Protein AF-0000000080336508 (afdb_homodimer)

Solvent-accessible surface area (backbone atoms only — not comparable to full-atom value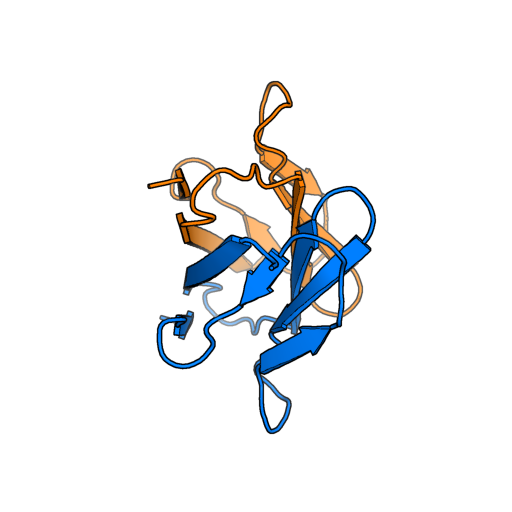s): 6714 Å² total; per-residue (Å²): 131,46,30,53,25,32,49,33,37,42,32,30,33,71,91,54,72,72,33,36,39,39,33,24,51,68,91,38,65,36,35,38,38,26,74,87,45,88,73,33,68,46,76,42,93,40,92,60,43,39,74,43,64,92,70,33,46,79,48,80,100,131,49,31,54,25,32,48,34,36,42,33,29,33,73,91,54,73,73,33,35,40,40,32,23,51,69,93,39,66,36,37,39,37,27,74,88,46,87,72,32,68,47,76,40,93,40,92,60,43,40,74,42,63,91,72,34,45,79,46,80,99

pLDDT: mean 93.61, std 6.15, range [58.0, 98.19]

Sequence (122 aa):
MGNAATLSCQFELEKASLYSVRWYFESEEFYRYVPKESPPARTFPVSGITVDVSKSSFSQHMGNAATLSCQFELEKASLYSVRWYFESEEFYRYVPKESPPARTFPVSGITVDVSKSSFSQH

Radius of gyration: 13.7 Å; Cα contacts (8 Å, |Δi|>4): 285; chains: 2; bounding box: 25×41×33 Å

Structure (mmCIF, N/CA/C/O backbone):
data_AF-0000000080336508-model_v1
#
loop_
_entity.id
_entity.type
_entity.pdbx_description
1 polymer 'Ig-like domain-containing protein'
#
loop_
_atom_site.group_PDB
_atom_site.id
_atom_site.type_symbol
_atom_site.label_atom_id
_atom_site.label_alt_id
_atom_site.label_comp_id
_atom_site.label_asym_id
_atom_site.label_entity_id
_atom_site.label_seq_id
_atom_site.pdbx_PDB_ins_code
_atom_site.Cartn_x
_a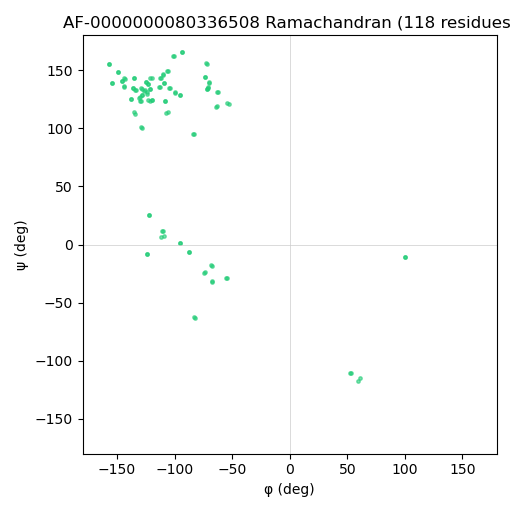tom_site.Cartn_y
_atom_site.Cartn_z
_atom_site.occupancy
_atom_site.B_iso_or_equiv
_atom_site.auth_seq_id
_atom_site.auth_comp_id
_atom_site.auth_asym_id
_atom_site.auth_atom_id
_atom_site.pdbx_PDB_model_num
ATOM 1 N N . MET A 1 1 ? 5.328 -20.984 -11.234 1 58 1 MET A N 1
ATOM 2 C CA . MET A 1 1 ? 4.027 -20.328 -11.281 1 58 1 MET A CA 1
ATOM 3 C C . MET A 1 1 ? 3.846 -19.406 -10.086 1 58 1 MET A C 1
ATOM 5 O O . MET A 1 1 ? 4.176 -19.766 -8.953 1 58 1 MET A O 1
ATOM 9 N N . GLY A 1 2 ? 3.887 -18.109 -10.242 1 74.56 2 GLY A N 1
ATOM 10 C CA . GLY A 1 2 ? 3.896 -17.219 -9.102 1 74.56 2 GLY A CA 1
ATOM 11 C C . GLY A 1 2 ? 2.551 -17.125 -8.406 1 74.56 2 GLY A C 1
ATOM 12 O O . GLY A 1 2 ? 1.553 -17.656 -8.898 1 74.56 2 GLY A O 1
ATOM 13 N N . ASN A 1 3 ? 2.455 -17 -7.145 1 88.75 3 ASN A N 1
ATOM 14 C CA . ASN A 1 3 ? 1.238 -16.75 -6.383 1 88.75 3 ASN A CA 1
ATOM 15 C C . ASN A 1 3 ? 0.507 -15.508 -6.891 1 88.75 3 ASN A C 1
ATOM 17 O O . ASN A 1 3 ? 1.102 -14.438 -7.008 1 88.75 3 ASN A O 1
ATOM 21 N N . ALA A 1 4 ? -0.71 -15.75 -7.27 1 91.44 4 ALA A N 1
ATOM 22 C CA . ALA A 1 4 ? -1.497 -14.602 -7.715 1 91.44 4 ALA A CA 1
ATOM 23 C C . ALA A 1 4 ? -1.861 -13.703 -6.539 1 91.44 4 ALA A C 1
ATOM 25 O O . ALA A 1 4 ? -2.305 -14.18 -5.492 1 91.44 4 ALA A O 1
ATOM 26 N N . ALA A 1 5 ? -1.696 -12.523 -6.754 1 95.56 5 ALA A N 1
ATOM 27 C CA . ALA A 1 5 ? -2.014 -11.555 -5.711 1 95.56 5 ALA A CA 1
ATOM 28 C C . ALA A 1 5 ? -3.088 -10.578 -6.184 1 95.56 5 ALA A C 1
ATOM 30 O O . ALA A 1 5 ? -3.09 -10.156 -7.344 1 95.56 5 ALA A O 1
ATOM 31 N N . THR A 1 6 ? -3.998 -10.164 -5.281 1 97.06 6 THR A N 1
ATOM 32 C CA . THR A 1 6 ? -4.938 -9.062 -5.453 1 97.06 6 THR A CA 1
ATOM 33 C C . THR A 1 6 ? -4.781 -8.039 -4.332 1 97.06 6 THR A C 1
ATOM 35 O O . THR A 1 6 ? -4.715 -8.406 -3.158 1 97.06 6 THR A O 1
ATOM 38 N N . LEU A 1 7 ? -4.656 -6.809 -4.762 1 97.19 7 LEU A N 1
ATOM 39 C CA . LEU A 1 7 ? -4.367 -5.727 -3.83 1 97.19 7 LEU A CA 1
ATOM 40 C C . LEU A 1 7 ? -5.457 -4.656 -3.887 1 97.19 7 LEU A C 1
ATOM 42 O O . LEU A 1 7 ? -5.758 -4.129 -4.957 1 97.19 7 LEU A O 1
ATOM 46 N N . SER A 1 8 ? -6.074 -4.352 -2.748 1 97.44 8 SER A N 1
ATOM 47 C CA . SER A 1 8 ? -7.074 -3.291 -2.695 1 97.44 8 SER A CA 1
ATOM 48 C C . SER A 1 8 ? -6.793 -2.32 -1.555 1 97.44 8 SER A C 1
ATOM 50 O O . SER A 1 8 ? -6.637 -2.734 -0.404 1 97.44 8 SER A O 1
ATOM 52 N N . CYS A 1 9 ? -6.742 -1.101 -1.957 1 97.31 9 CYS A N 1
ATOM 53 C CA . CYS A 1 9 ? -6.52 -0.088 -0.932 1 97.31 9 CYS A CA 1
ATOM 54 C C . CYS A 1 9 ? -7.457 1.098 -1.121 1 97.31 9 CYS A C 1
ATOM 56 O O . CYS A 1 9 ? -7.73 1.505 -2.252 1 97.31 9 CYS A O 1
ATOM 58 N N . GLN A 1 10 ? -7.902 1.632 0.019 1 96.56 10 GLN A N 1
ATOM 59 C CA . GLN A 1 10 ? -8.617 2.902 0.11 1 96.56 10 GLN A CA 1
ATOM 60 C C . GLN A 1 10 ? -7.93 3.848 1.09 1 96.56 10 GLN A C 1
ATOM 62 O O . GLN A 1 10 ? -7.457 3.422 2.146 1 96.56 10 GLN A O 1
ATOM 67 N N . PHE A 1 11 ? -7.914 5.137 0.632 1 96.62 11 PHE A N 1
ATOM 68 C CA . PHE A 1 11 ? -7.23 6.055 1.534 1 96.62 11 PHE A CA 1
ATOM 69 C C . PHE A 1 11 ? -7.836 7.449 1.451 1 96.62 11 PHE A C 1
ATOM 71 O O . PHE A 1 11 ? -8.43 7.812 0.435 1 96.62 11 PHE A O 1
ATOM 78 N N . GLU A 1 12 ? -7.777 8.094 2.574 1 95.81 12 GLU A N 1
ATOM 79 C CA . GLU A 1 12 ? -8.148 9.492 2.719 1 95.81 12 GLU A CA 1
ATOM 80 C C . GLU A 1 12 ? -6.969 10.328 3.207 1 95.81 12 GLU A C 1
ATOM 82 O O . GLU A 1 12 ? -6.328 9.984 4.203 1 95.81 12 GLU A O 1
ATOM 87 N N . LEU A 1 13 ? -6.609 11.383 2.467 1 93.62 13 LEU A N 1
ATOM 88 C CA . LEU A 1 13 ? -5.508 12.25 2.85 1 93.62 13 LEU A CA 1
ATOM 89 C C . LEU A 1 13 ? -5.98 13.695 3.002 1 93.62 13 LEU A C 1
ATOM 91 O O . LEU A 1 13 ? -5.188 14.625 2.873 1 93.62 13 LEU A O 1
ATOM 95 N N . GLU A 1 14 ? -7.234 13.789 3.285 1 89.69 14 GLU A N 1
ATOM 96 C CA . GLU A 1 14 ? -7.859 15.102 3.381 1 89.69 14 GLU A CA 1
ATOM 97 C C . GLU A 1 14 ? -7.59 15.938 2.133 1 89.69 14 GLU A C 1
ATOM 99 O O . GLU A 1 14 ? -8.039 15.586 1.039 1 89.69 14 GLU A O 1
ATOM 104 N N . LYS A 1 15 ? -6.758 17.031 2.238 1 85.31 15 LYS A N 1
ATOM 105 C CA . LYS A 1 15 ? -6.527 17.938 1.116 1 85.31 15 LYS A CA 1
ATOM 106 C C . LYS A 1 15 ? -5.266 17.547 0.348 1 85.31 15 LYS A C 1
ATOM 108 O O . LYS A 1 15 ? -4.949 18.156 -0.682 1 85.31 15 LYS A O 1
ATOM 113 N N . ALA A 1 16 ? -4.633 16.5 0.761 1 89.06 16 ALA A N 1
ATOM 114 C CA . ALA A 1 16 ? -3.371 16.125 0.129 1 89.06 16 ALA A CA 1
ATOM 115 C C . ALA A 1 16 ? -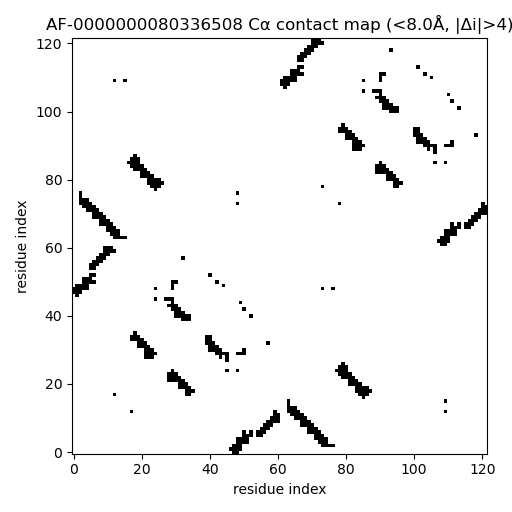3.57 14.977 -0.85 1 89.06 16 ALA A C 1
ATOM 117 O O . ALA A 1 16 ? -4.617 14.328 -0.847 1 89.06 16 ALA A O 1
ATOM 118 N N . SER A 1 17 ? -2.482 14.859 -1.757 1 91.06 17 SER A N 1
ATOM 119 C CA . SER A 1 17 ? -2.488 13.758 -2.719 1 91.06 17 SER A CA 1
ATOM 120 C C . SER A 1 17 ? -1.389 12.75 -2.41 1 91.06 17 SER A C 1
ATOM 122 O O . SER A 1 17 ? -0.28 13.125 -2.027 1 91.06 17 SER A O 1
ATOM 124 N N . LEU A 1 18 ? -1.757 11.555 -2.639 1 94 18 LEU A N 1
ATOM 125 C CA . LEU A 1 18 ? -0.779 10.484 -2.484 1 94 18 LEU A CA 1
ATOM 126 C C . LEU A 1 18 ? 0.275 10.547 -3.584 1 94 18 LEU A C 1
ATOM 128 O O . LEU A 1 18 ? -0.05 10.797 -4.746 1 94 18 LEU A O 1
ATOM 132 N N . TYR A 1 19 ? 1.464 10.312 -3.24 1 96.31 19 TYR A N 1
ATOM 133 C CA . TYR A 1 19 ? 2.492 10.125 -4.258 1 96.31 19 TYR A CA 1
ATOM 134 C C . TYR A 1 19 ? 2.486 8.703 -4.789 1 96.31 19 TYR A C 1
ATOM 136 O O . TYR A 1 19 ? 2.107 8.461 -5.938 1 96.31 19 TYR A O 1
ATOM 144 N N . SER A 1 20 ? 2.797 7.766 -3.76 1 97.31 20 SER A N 1
ATOM 145 C CA . SER A 1 20 ? 2.889 6.398 -4.262 1 97.31 20 SER A CA 1
ATOM 146 C C . SER A 1 20 ? 2.65 5.387 -3.146 1 97.31 20 SER A C 1
ATOM 148 O O . SER A 1 20 ? 2.805 5.703 -1.967 1 97.31 20 SER A O 1
ATOM 150 N N . VAL A 1 21 ? 2.242 4.273 -3.539 1 98 21 VAL A N 1
ATOM 151 C CA . VAL A 1 21 ? 2.234 3.072 -2.709 1 98 21 VAL A CA 1
ATOM 152 C C . VAL A 1 21 ? 3.064 1.978 -3.373 1 98 21 VAL A C 1
ATOM 154 O O . VAL A 1 21 ? 2.896 1.698 -4.562 1 98 21 VAL A O 1
ATOM 157 N N . ARG A 1 22 ? 3.951 1.314 -2.535 1 98.06 22 ARG A N 1
ATOM 158 C CA . ARG A 1 22 ? 4.828 0.281 -3.074 1 98.06 22 ARG A CA 1
ATOM 159 C C . ARG A 1 22 ? 4.723 -1.005 -2.262 1 98.06 22 ARG A C 1
ATOM 161 O O . ARG A 1 22 ? 4.789 -0.974 -1.03 1 98.06 22 ARG A O 1
ATOM 168 N N . TRP A 1 23 ? 4.504 -2.078 -2.98 1 98.12 23 TRP A N 1
ATOM 169 C CA . TRP A 1 23 ? 4.34 -3.389 -2.363 1 98.12 23 TRP A CA 1
ATOM 170 C C . TRP A 1 23 ? 5.539 -4.281 -2.656 1 98.12 23 TRP A C 1
ATOM 172 O O . TRP A 1 23 ? 6.02 -4.336 -3.791 1 98.12 23 TRP A O 1
ATOM 182 N N . TYR A 1 24 ? 5.926 -5.004 -1.578 1 97.62 24 TYR A N 1
ATOM 183 C CA . TYR A 1 24 ? 7.152 -5.785 -1.669 1 97.62 24 TYR A CA 1
ATOM 184 C C . TYR A 1 24 ? 6.902 -7.242 -1.303 1 97.62 24 TYR A C 1
ATOM 186 O O . TYR A 1 24 ? 6.148 -7.535 -0.373 1 97.62 24 TYR A O 1
ATOM 194 N N . PHE A 1 25 ? 7.363 -7.988 -2.045 1 95.56 25 PHE A N 1
ATOM 195 C CA . PHE A 1 25 ? 7.492 -9.414 -1.762 1 95.56 25 PHE A CA 1
ATOM 196 C C . PHE A 1 25 ? 8.945 -9.781 -1.5 1 95.56 25 PHE A C 1
ATOM 198 O O . PHE A 1 25 ? 9.805 -9.602 -2.367 1 95.56 25 PHE A O 1
ATOM 205 N N . GLU A 1 26 ? 9.055 -10.148 -0.202 1 88.81 26 GLU A N 1
ATOM 206 C CA . GLU A 1 26 ? 10.422 -10.297 0.295 1 88.81 26 GLU A CA 1
ATOM 207 C C . GLU A 1 26 ? 11.188 -8.984 0.19 1 88.81 26 GLU A C 1
ATOM 209 O O . GLU A 1 26 ? 10.797 -7.98 0.783 1 88.81 26 GLU A O 1
ATOM 214 N N . SER A 1 27 ? 12.203 -8.766 -0.557 1 91.75 27 SER A N 1
ATOM 215 C CA . SER A 1 27 ? 12.938 -7.504 -0.633 1 91.75 27 SER A CA 1
ATOM 216 C C . SER A 1 27 ? 12.742 -6.832 -1.987 1 91.75 27 SER A C 1
ATOM 218 O O . SER A 1 27 ? 13.336 -5.789 -2.258 1 91.75 27 SER A O 1
ATOM 220 N N . GLU A 1 28 ? 11.906 -7.414 -2.684 1 96 28 GLU A N 1
ATOM 221 C CA . GLU A 1 28 ? 11.734 -6.902 -4.039 1 96 28 GLU A CA 1
ATOM 222 C C . GLU A 1 28 ? 10.359 -6.262 -4.215 1 96 28 GLU A C 1
ATOM 224 O O . GLU A 1 28 ? 9.344 -6.848 -3.828 1 96 28 GLU A O 1
ATOM 229 N N . GLU A 1 29 ? 10.438 -5.094 -4.863 1 97.44 29 GLU A N 1
ATOM 230 C CA . GLU A 1 29 ? 9.172 -4.457 -5.195 1 97.44 29 GLU A CA 1
ATOM 231 C C . GLU A 1 29 ? 8.445 -5.203 -6.312 1 97.44 29 GLU A C 1
ATOM 233 O O . GLU A 1 29 ? 9.039 -5.492 -7.355 1 97.44 29 GLU A O 1
ATOM 238 N N . PHE A 1 30 ? 7.055 -5.457 -6.121 1 97.75 30 PHE A N 1
ATOM 239 C CA . PHE A 1 30 ? 6.352 -6.188 -7.168 1 97.75 30 PHE A CA 1
ATOM 240 C C . PHE A 1 30 ? 5.148 -5.398 -7.672 1 97.75 30 PHE A C 1
ATOM 242 O O . PHE A 1 30 ? 4.551 -5.75 -8.688 1 97.75 30 PHE A O 1
ATOM 249 N N . TYR A 1 31 ? 4.832 -4.309 -7.004 1 97.94 31 TYR A N 1
ATOM 250 C CA . TYR A 1 31 ? 3.721 -3.461 -7.418 1 97.94 31 TYR A CA 1
ATOM 251 C C . TYR A 1 31 ? 3.92 -2.027 -6.934 1 97.94 31 TYR A C 1
ATOM 253 O O . TYR A 1 31 ? 4.352 -1.802 -5.801 1 97.94 31 TYR A O 1
ATOM 261 N N . ARG A 1 32 ? 3.602 -1.068 -7.793 1 98.12 32 ARG A N 1
ATOM 262 C CA . ARG A 1 32 ? 3.678 0.35 -7.461 1 98.12 32 ARG A CA 1
ATOM 263 C C . ARG A 1 32 ? 2.463 1.104 -7.996 1 98.12 32 ARG A C 1
ATOM 265 O O . ARG A 1 32 ? 2.135 1.001 -9.18 1 98.12 32 ARG A O 1
ATOM 272 N N . TYR A 1 33 ? 1.832 1.742 -7.176 1 97.88 33 TYR A N 1
ATOM 273 C CA . TYR A 1 33 ? 0.729 2.617 -7.559 1 97.88 33 TYR A CA 1
ATOM 274 C C . TYR A 1 33 ? 1.12 4.082 -7.414 1 97.88 33 TYR A C 1
ATOM 276 O O . TYR A 1 33 ? 1.495 4.527 -6.328 1 97.88 33 TYR A O 1
ATOM 284 N N . VAL A 1 34 ? 0.999 4.824 -8.547 1 97.06 34 VAL A N 1
ATOM 285 C CA . VAL A 1 34 ? 1.259 6.262 -8.586 1 97.06 34 VAL A CA 1
ATOM 286 C C . VAL A 1 34 ? 0.079 6.984 -9.227 1 97.06 34 VAL A C 1
ATOM 288 O O . VAL A 1 34 ? 0.013 7.109 -10.453 1 97.06 34 VAL A O 1
ATOM 291 N N . PRO A 1 35 ? -0.777 7.559 -8.344 1 95.75 35 PRO A N 1
ATOM 292 C CA . PRO A 1 35 ? -2.051 8.078 -8.852 1 95.75 35 PRO A CA 1
ATOM 293 C C . PRO A 1 35 ? -1.873 9.07 -9.992 1 95.75 35 PRO A C 1
ATOM 295 O O . PRO A 1 35 ? -2.721 9.156 -10.883 1 95.75 35 PRO A O 1
ATOM 298 N N . LYS A 1 36 ? -0.797 9.766 -10.039 1 94.19 36 LYS A N 1
ATOM 299 C CA . LYS A 1 36 ? -0.649 10.852 -11.008 1 94.19 36 LYS A CA 1
ATOM 300 C C . LYS A 1 36 ? -0.097 10.336 -12.328 1 94.19 36 LYS A C 1
ATOM 302 O O . LYS A 1 36 ? -0.039 11.07 -13.32 1 94.19 36 LYS A O 1
ATOM 307 N N . GLU A 1 37 ? 0.265 9.109 -12.367 1 95.38 37 GLU A N 1
ATOM 308 C CA . GLU A 1 37 ? 0.797 8.523 -13.594 1 95.38 37 GLU A CA 1
ATOM 309 C C . GLU A 1 37 ? -0.305 7.848 -14.406 1 95.38 37 GLU A C 1
ATOM 311 O O . GLU A 1 37 ? -1.411 7.637 -13.906 1 95.38 37 GLU A O 1
ATOM 316 N N . SER A 1 38 ? 0.077 7.547 -15.711 1 95.31 38 SER A N 1
ATOM 317 C CA . SER A 1 38 ? -0.814 6.828 -16.625 1 95.31 38 SER A CA 1
ATOM 318 C C . SER A 1 38 ? -0.067 5.738 -17.375 1 95.31 38 SER A C 1
ATOM 320 O O . SER A 1 38 ? 0.855 6.031 -18.141 1 95.31 38 SER A O 1
ATOM 322 N N . PRO A 1 39 ? -0.345 4.484 -17.172 1 94.75 39 PRO A N 1
ATOM 323 C CA . PRO A 1 39 ? -1.318 4.031 -16.172 1 94.75 39 PRO A CA 1
ATOM 324 C C . PRO A 1 39 ? -0.822 4.203 -14.734 1 94.75 39 PRO A C 1
ATOM 326 O O . PRO A 1 39 ? 0.388 4.242 -14.5 1 94.75 39 PRO A O 1
ATOM 329 N N . PRO A 1 40 ? -1.725 4.312 -13.742 1 96 40 PRO A N 1
ATOM 330 C CA . PRO A 1 40 ? -1.298 4.578 -12.367 1 96 40 PRO A CA 1
ATOM 331 C C . PRO A 1 40 ? -0.663 3.359 -11.703 1 96 40 PRO A C 1
ATOM 333 O O . PRO A 1 40 ? 0.058 3.498 -10.711 1 96 40 PRO A O 1
ATOM 336 N N . ALA A 1 41 ? -0.994 2.127 -12.18 1 95.75 41 ALA A N 1
ATOM 337 C CA . ALA A 1 41 ? -0.472 0.902 -11.578 1 95.75 41 ALA A CA 1
ATOM 338 C C . ALA A 1 41 ? 0.624 0.289 -12.445 1 95.75 41 ALA A C 1
ATOM 340 O O . ALA A 1 41 ? 0.479 0.197 -13.664 1 95.75 41 ALA A O 1
ATOM 341 N N . ARG A 1 42 ? 1.762 -0.123 -11.773 1 96.12 42 ARG A N 1
ATOM 342 C CA . ARG A 1 42 ? 2.84 -0.857 -12.43 1 96.12 42 ARG A CA 1
ATOM 343 C C . ARG A 1 42 ? 3.193 -2.121 -11.648 1 96.12 42 ARG A C 1
ATOM 345 O O . ARG A 1 42 ? 3.238 -2.105 -10.422 1 96.12 42 ARG A O 1
ATOM 352 N N . THR A 1 43 ? 3.311 -3.207 -12.391 1 96.94 43 THR A N 1
ATOM 353 C CA . THR A 1 43 ? 3.793 -4.449 -11.797 1 96.94 43 THR A CA 1
ATOM 354 C C . THR A 1 43 ? 5.227 -4.734 -12.227 1 96.94 43 THR A C 1
ATOM 356 O O . THR A 1 43 ? 5.637 -4.348 -13.328 1 96.94 43 THR A O 1
ATOM 359 N N . PHE A 1 44 ? 6.016 -5.375 -11.406 1 96.69 44 PHE A N 1
ATOM 360 C CA . PHE A 1 44 ? 7.398 -5.758 -11.672 1 96.69 44 PHE A CA 1
ATOM 361 C C . PHE A 1 44 ? 7.582 -7.262 -11.523 1 96.69 44 PHE A C 1
ATOM 363 O O . PHE A 1 44 ? 6.984 -7.883 -10.633 1 96.69 44 PHE A O 1
ATOM 370 N N . PRO A 1 45 ? 8.297 -7.75 -12.406 1 93 45 PRO A N 1
ATOM 371 C CA . PRO A 1 45 ? 8.516 -9.195 -12.305 1 93 45 PRO A CA 1
ATOM 372 C C . PRO A 1 45 ? 9.266 -9.586 -11.031 1 93 45 PRO A C 1
ATOM 374 O O . PRO A 1 45 ? 10.375 -9.102 -10.789 1 93 45 PRO A O 1
ATOM 377 N N . VAL A 1 46 ? 8.75 -10.328 -10.203 1 93.94 46 VAL A N 1
ATOM 378 C CA . VAL A 1 46 ? 9.344 -10.906 -9 1 93.94 46 VAL A CA 1
ATOM 379 C C . VAL A 1 46 ? 8.977 -12.391 -8.906 1 93.94 46 VAL A C 1
ATOM 381 O O . VAL A 1 46 ? 7.82 -12.766 -9.102 1 93.94 46 VAL A O 1
ATOM 384 N N . SER A 1 47 ? 9.969 -13.133 -8.633 1 91.44 47 SER A N 1
ATOM 385 C CA . SER A 1 47 ? 9.711 -14.57 -8.539 1 91.44 47 SER A CA 1
ATOM 386 C C . SER A 1 47 ? 8.742 -14.883 -7.402 1 91.44 47 SER A C 1
ATOM 388 O O . SER A 1 47 ? 8.883 -14.352 -6.297 1 91.44 47 SER A O 1
ATOM 390 N N . GLY A 1 48 ? 7.711 -15.703 -7.754 1 92.31 48 GLY A N 1
ATOM 391 C CA . GLY A 1 48 ? 6.855 -16.234 -6.707 1 92.31 48 GLY A CA 1
ATOM 392 C C . GLY A 1 48 ? 5.543 -15.492 -6.566 1 92.31 48 GLY A C 1
ATOM 393 O O . GLY A 1 48 ? 4.637 -15.945 -5.867 1 92.31 48 GLY A O 1
ATOM 394 N N . ILE A 1 49 ? 5.469 -14.375 -7.234 1 94.5 49 ILE A N 1
ATOM 395 C CA . ILE A 1 49 ? 4.23 -13.625 -7.039 1 94.5 49 ILE A CA 1
ATOM 396 C C . ILE A 1 49 ? 3.854 -12.906 -8.336 1 94.5 49 ILE A C 1
ATOM 398 O O . ILE A 1 49 ? 4.727 -12.445 -9.07 1 94.5 49 ILE A O 1
ATOM 402 N N . THR A 1 50 ? 2.621 -12.867 -8.656 1 93.88 50 THR A N 1
ATOM 403 C CA . THR A 1 50 ? 2.057 -12.141 -9.781 1 93.88 50 THR A CA 1
ATOM 404 C C . THR A 1 50 ? 0.78 -11.414 -9.375 1 93.88 50 THR A C 1
ATOM 406 O O . THR A 1 50 ? -0.082 -11.984 -8.711 1 93.88 50 THR A O 1
ATOM 409 N N . VAL A 1 51 ? 0.691 -10.172 -9.805 1 95.31 51 VAL A N 1
ATOM 410 C CA . VAL A 1 51 ? -0.467 -9.383 -9.391 1 95.31 51 VAL A CA 1
ATOM 411 C C . VAL A 1 51 ? -1.544 -9.453 -10.477 1 95.31 51 VAL A C 1
ATOM 413 O O . VAL A 1 51 ? -1.257 -9.258 -11.656 1 95.31 51 VAL A O 1
ATOM 416 N N . ASP A 1 52 ? -2.715 -9.781 -10.109 1 94.69 52 ASP A N 1
ATOM 417 C CA . ASP A 1 52 ? -3.879 -9.609 -10.969 1 94.69 52 ASP A CA 1
ATOM 418 C C . ASP A 1 52 ? -4.422 -8.188 -10.891 1 94.69 52 ASP A C 1
ATOM 420 O O . ASP A 1 52 ? -5.27 -7.887 -10.055 1 94.69 52 ASP A O 1
ATOM 424 N N . VAL A 1 53 ? -4.031 -7.371 -11.773 1 93.38 53 VAL A N 1
ATOM 425 C CA . VAL A 1 53 ? -4.324 -5.941 -11.75 1 93.38 53 VAL A CA 1
ATOM 426 C C . VAL A 1 53 ? -5.82 -5.719 -11.961 1 93.38 53 VAL A C 1
ATOM 428 O O . VAL A 1 53 ? -6.398 -4.781 -11.406 1 93.38 53 VAL A O 1
ATOM 431 N N . SER A 1 54 ? -6.434 -6.605 -12.742 1 93.25 54 SER A N 1
ATOM 432 C CA . SER A 1 54 ? -7.844 -6.438 -13.062 1 93.25 54 SER A CA 1
ATOM 433 C C . SER A 1 54 ? -8.719 -6.621 -11.828 1 93.25 54 SER A C 1
ATOM 435 O O . SER A 1 54 ? -9.875 -6.191 -11.812 1 93.25 54 SER A O 1
ATOM 437 N N . LYS A 1 55 ? -8.141 -7.25 -10.805 1 94.75 55 LYS A N 1
ATOM 438 C CA . LYS A 1 55 ? -8.883 -7.488 -9.57 1 94.75 55 LYS A CA 1
ATOM 439 C C . LYS A 1 55 ? -8.344 -6.633 -8.43 1 94.75 55 LYS A C 1
ATOM 441 O O . LYS A 1 55 ? -8.672 -6.863 -7.266 1 94.75 55 LYS A O 1
ATOM 446 N N . SER A 1 56 ? -7.535 -5.719 -8.766 1 95 56 SER A N 1
ATOM 447 C CA . SER A 1 56 ? -6.941 -4.828 -7.777 1 95 56 SER A CA 1
ATOM 448 C C . SER A 1 56 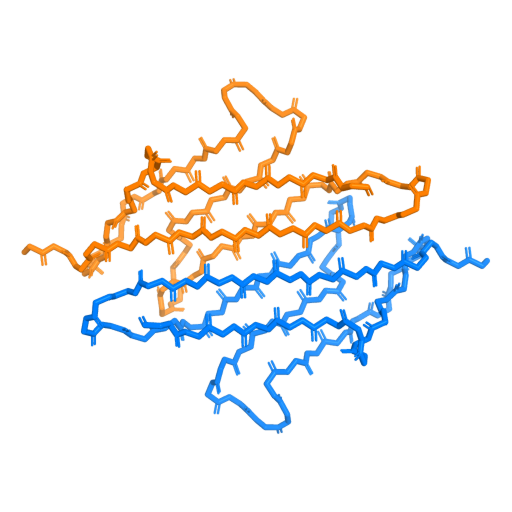? -7.484 -3.408 -7.91 1 95 56 SER A C 1
ATOM 450 O O . SER A 1 56 ? -7.879 -2.99 -9 1 95 56 SER A O 1
ATOM 452 N N . SER A 1 57 ? -7.602 -2.732 -6.742 1 94.94 57 SER A N 1
ATOM 453 C CA . SER A 1 57 ? -8.203 -1.404 -6.773 1 94.94 57 SER A CA 1
ATOM 454 C C . SER A 1 57 ? -7.539 -0.469 -5.77 1 94.94 57 SER A C 1
ATOM 456 O O . SER A 1 57 ? -7.184 -0.887 -4.664 1 94.94 57 SER A O 1
ATOM 458 N N . PHE A 1 58 ? -7.281 0.736 -6.238 1 94.31 58 PHE A N 1
ATOM 459 C CA . PHE A 1 58 ? -6.758 1.811 -5.402 1 94.31 58 PHE A CA 1
ATOM 460 C C . PHE A 1 58 ? -7.59 3.076 -5.566 1 94.31 58 PHE A C 1
ATOM 462 O O . PHE A 1 58 ? -7.797 3.551 -6.684 1 94.31 58 PHE A O 1
ATOM 469 N N . SER A 1 59 ? -8.109 3.557 -4.434 1 92.94 59 SER A N 1
ATOM 470 C CA . SER A 1 59 ? -8.969 4.727 -4.566 1 92.94 59 SER A CA 1
ATOM 471 C C . SER A 1 59 ? -8.781 5.684 -3.396 1 92.94 59 SER A C 1
ATOM 473 O O . SER A 1 59 ? -8.594 5.254 -2.258 1 92.94 59 SER A O 1
ATOM 475 N N . GLN A 1 60 ? -8.844 6.992 -3.801 1 90.94 60 GLN A N 1
ATOM 476 C CA . GLN A 1 60 ? -8.844 8.047 -2.795 1 90.94 60 GLN A CA 1
ATOM 477 C C . GLN A 1 60 ? -10.258 8.555 -2.527 1 90.94 60 GLN A C 1
ATOM 479 O O . GLN A 1 60 ? -11.031 8.758 -3.461 1 90.94 60 GLN A O 1
ATOM 484 N N . HIS A 1 61 ? -10.625 8.648 -1.194 1 80.75 61 HIS A N 1
ATOM 485 C CA . HIS A 1 61 ? -11.93 9.195 -0.855 1 80.75 61 HIS A CA 1
ATOM 486 C C . HIS A 1 61 ? -11.797 10.555 -0.169 1 80.75 61 HIS A C 1
ATOM 488 O O . HIS A 1 61 ? -10.797 10.82 0.501 1 80.75 61 HIS A O 1
ATOM 494 N N . MET B 1 1 ? 0.256 21.969 10.547 1 58.5 1 MET B N 1
ATOM 495 C CA . MET B 1 1 ? -0.66 20.875 10.875 1 58.5 1 MET B CA 1
ATOM 496 C C . MET B 1 1 ? -0.775 19.891 9.711 1 58.5 1 MET B C 1
ATOM 498 O O . MET B 1 1 ? -0.854 20.297 8.555 1 58.5 1 MET B O 1
ATOM 502 N N . GLY B 1 2 ? -0.253 18.688 9.828 1 74.75 2 GLY B N 1
ATOM 503 C CA . GLY B 1 2 ? -0.192 17.812 8.672 1 74.75 2 GLY B CA 1
ATOM 504 C C . GLY B 1 2 ? -1.542 17.234 8.297 1 74.75 2 GLY B C 1
ATOM 505 O O . GLY B 1 2 ? -2.521 17.391 9.023 1 74.75 2 GLY B O 1
ATOM 506 N N . ASN B 1 3 ? -1.882 17.031 7.09 1 88.81 3 ASN B N 1
ATOM 507 C CA . ASN B 1 3 ? -3.074 16.328 6.613 1 88.81 3 ASN B CA 1
ATOM 508 C C . ASN B 1 3 ? -3.209 14.953 7.238 1 88.81 3 ASN B C 1
ATOM 510 O O . ASN B 1 3 ? -2.277 14.148 7.184 1 88.81 3 ASN B O 1
ATOM 514 N N . ALA B 1 4 ? -4.312 14.789 7.895 1 91.5 4 ALA B N 1
ATOM 515 C CA . ALA B 1 4 ? -4.547 13.469 8.469 1 91.5 4 ALA B CA 1
ATOM 516 C C . ALA B 1 4 ? -4.84 12.438 7.375 1 91.5 4 ALA B C 1
ATOM 518 O O . ALA B 1 4 ? -5.633 12.703 6.469 1 91.5 4 ALA B O 1
ATOM 519 N N . ALA B 1 5 ? -4.254 11.391 7.512 1 95.69 5 ALA B N 1
ATOM 520 C CA . ALA B 1 5 ? -4.449 10.328 6.531 1 95.69 5 ALA B CA 1
ATOM 521 C C . ALA B 1 5 ? -4.988 9.062 7.191 1 95.69 5 ALA B C 1
ATOM 523 O O . ALA B 1 5 ? -4.582 8.719 8.305 1 95.69 5 ALA B O 1
ATOM 524 N N . THR B 1 6 ? -5.875 8.336 6.504 1 97.06 6 THR B N 1
ATOM 525 C CA . THR B 1 6 ? -6.312 6.988 6.844 1 97.06 6 THR B CA 1
ATOM 526 C C . THR B 1 6 ? -6.078 6.035 5.672 1 97.06 6 THR B C 1
ATOM 528 O O . THR B 1 6 ? -6.402 6.355 4.527 1 97.06 6 THR B O 1
ATOM 531 N N . LEU B 1 7 ? -5.473 4.93 6.012 1 97.19 7 LEU B N 1
ATOM 532 C CA . LEU B 1 7 ? -5.051 3.973 4.996 1 97.19 7 LEU B CA 1
ATOM 533 C C . LEU B 1 7 ? -5.672 2.604 5.254 1 97.19 7 LEU B C 1
ATOM 535 O O . LEU B 1 7 ? -5.535 2.049 6.344 1 97.19 7 LEU B O 1
ATOM 539 N N . SER B 1 8 ? -6.383 2.059 4.27 1 97.44 8 SER B N 1
ATOM 540 C CA . SER B 1 8 ? -6.953 0.721 4.402 1 97.44 8 SER B CA 1
ATOM 541 C C . SER B 1 8 ? -6.629 -0.142 3.188 1 97.44 8 SER B C 1
ATOM 543 O O . SER B 1 8 ? -6.898 0.252 2.051 1 97.44 8 SER B O 1
ATOM 545 N N . CYS B 1 9 ? -6.078 -1.256 3.52 1 97.38 9 CYS B N 1
ATOM 546 C CA . CYS B 1 9 ? -5.766 -2.172 2.43 1 97.38 9 CYS B CA 1
ATOM 547 C C . CYS B 1 9 ? -6.172 -3.598 2.781 1 97.38 9 CYS B C 1
ATOM 549 O O . CYS B 1 9 ? -6.027 -4.027 3.928 1 97.38 9 CYS B O 1
ATOM 551 N N . GLN B 1 10 ? -6.652 -4.297 1.753 1 96.56 10 GLN B N 1
ATOM 552 C CA . GLN B 1 10 ? -6.883 -5.738 1.775 1 96.56 10 GLN B CA 1
ATOM 553 C C . GLN B 1 10 ? -6.152 -6.434 0.63 1 96.56 10 GLN B C 1
ATOM 555 O O . GLN B 1 10 ? -6.105 -5.914 -0.487 1 96.56 10 GLN B O 1
ATOM 560 N N . PHE B 1 11 ? -5.602 -7.621 1.021 1 96.62 11 PHE B N 1
ATOM 561 C CA . PHE B 1 11 ? -4.867 -8.289 -0.046 1 96.62 11 PHE B CA 1
ATOM 562 C C . PHE B 1 11 ? -4.938 -9.805 0.117 1 96.62 11 PHE B C 1
ATOM 564 O O . PHE B 1 11 ? -5.137 -10.305 1.226 1 96.62 11 PHE B O 1
ATOM 571 N N . GLU B 1 12 ? -4.922 -10.438 -1.017 1 95.75 12 GLU B N 1
ATOM 572 C CA . GLU B 1 12 ? -4.824 -11.891 -1.13 1 95.75 12 GLU B CA 1
ATOM 573 C C . GLU B 1 12 ? -3.578 -12.297 -1.909 1 95.75 12 GLU B C 1
ATOM 575 O O . GLU B 1 12 ? -3.344 -11.812 -3.016 1 95.75 12 GLU B O 1
ATOM 580 N N . LEU B 1 13 ? -2.734 -13.141 -1.303 1 93.62 13 LEU B N 1
ATOM 581 C CA . LEU B 1 13 ? -1.517 -13.609 -1.962 1 93.62 13 LEU B CA 1
ATOM 582 C C . LEU B 1 13 ? -1.495 -15.125 -2.059 1 93.62 13 LEU B C 1
ATOM 584 O O . LEU B 1 13 ? -0.425 -15.734 -2.16 1 93.62 13 LEU B O 1
ATOM 588 N N . GLU B 1 14 ? -2.676 -15.641 -2.041 1 89.38 14 GLU B N 1
ATOM 589 C CA . GLU B 1 14 ? -2.822 -17.094 -2.045 1 89.38 14 GLU B CA 1
ATOM 590 C C . GLU B 1 14 ? -2.006 -17.734 -0.925 1 89.38 14 GLU B C 1
ATOM 592 O O . GLU B 1 14 ? -2.285 -17.516 0.256 1 89.38 14 GLU B O 1
ATOM 597 N N . LYS B 1 15 ? -0.883 -18.484 -1.262 1 85.06 15 LYS B N 1
ATOM 598 C CA . LYS B 1 15 ? -0.105 -19.203 -0.26 1 85.06 15 LYS B CA 1
ATOM 599 C C . LYS B 1 15 ? 1.087 -18.375 0.212 1 85.06 15 LYS B C 1
ATOM 601 O O . LYS B 1 15 ? 1.813 -18.781 1.119 1 85.06 15 LYS B O 1
ATOM 606 N N . ALA B 1 16 ? 1.216 -17.203 -0.305 1 88.69 16 ALA B N 1
ATOM 607 C CA . ALA B 1 16 ? 2.383 -16.391 0.031 1 88.69 16 ALA B CA 1
ATOM 608 C C . ALA B 1 16 ? 2.035 -15.344 1.078 1 88.69 16 ALA B C 1
ATOM 610 O O . ALA B 1 16 ? 0.859 -15.094 1.355 1 88.69 16 ALA B O 1
ATOM 611 N N . SER B 1 17 ? 3.195 -14.82 1.705 1 90.94 17 SER B N 1
ATOM 612 C CA . SER B 1 17 ? 3.039 -13.75 2.689 1 90.94 17 SER B CA 1
ATOM 613 C C . SER B 1 17 ? 3.627 -12.438 2.182 1 90.94 17 SER B C 1
ATOM 615 O O . SER B 1 17 ? 4.68 -12.43 1.54 1 90.94 17 SER B O 1
ATOM 617 N N . LEU B 1 18 ? 2.941 -11.438 2.541 1 93.88 18 LEU B N 1
ATOM 618 C CA . LEU B 1 18 ? 3.428 -10.102 2.217 1 93.88 18 LEU B CA 1
ATOM 619 C C . LEU B 1 18 ? 4.66 -9.758 3.045 1 93.88 18 LEU B C 1
ATOM 621 O O . LEU B 1 18 ? 4.711 -10.055 4.242 1 93.88 18 LEU B O 1
ATOM 625 N N . TYR B 1 19 ? 5.59 -9.148 2.447 1 96.25 19 TYR B N 1
ATOM 626 C CA . TYR B 1 19 ? 6.703 -8.594 3.209 1 96.25 19 TYR B CA 1
ATOM 627 C C . TYR B 1 19 ? 6.336 -7.227 3.785 1 96.25 19 TYR B C 1
ATOM 629 O O . TYR B 1 19 ? 6.199 -7.074 5 1 96.25 19 TYR B O 1
ATOM 637 N N . SER B 1 20 ? 6.062 -6.273 2.76 1 97.31 20 SER B N 1
ATOM 638 C CA . SER B 1 20 ? 5.797 -4.938 3.283 1 97.31 20 SER B CA 1
ATOM 639 C C . SER B 1 20 ? 4.984 -4.109 2.293 1 97.31 20 SER B C 1
ATOM 641 O O . SER B 1 20 ? 4.973 -4.395 1.095 1 97.31 20 SER B O 1
ATOM 643 N N . VAL B 1 21 ? 4.32 -3.182 2.809 1 98 21 VAL B N 1
ATOM 644 C CA . VAL B 1 21 ? 3.721 -2.09 2.049 1 98 21 VAL B CA 1
ATOM 645 C C . VAL B 1 21 ? 4.254 -0.752 2.557 1 98 21 VAL B C 1
ATOM 647 O O . VAL B 1 21 ? 4.273 -0.501 3.764 1 98 21 VAL B O 1
ATOM 650 N N . ARG B 1 22 ? 4.648 0.144 1.569 1 98.06 22 ARG B N 1
ATOM 651 C CA . ARG B 1 22 ? 5.215 1.436 1.941 1 98.06 22 ARG B CA 1
ATOM 652 C C . ARG B 1 22 ? 4.504 2.576 1.223 1 98.06 22 ARG B C 1
ATOM 654 O O . ARG B 1 22 ? 4.305 2.523 0.006 1 98.06 22 ARG B O 1
ATOM 661 N N . TRP B 1 23 ? 4.102 3.527 2.018 1 98.19 23 TRP B N 1
ATOM 662 C CA . TRP B 1 23 ? 3.369 4.68 1.503 1 98.19 23 TRP B CA 1
ATOM 663 C C . TRP B 1 23 ? 4.23 5.938 1.549 1 98.19 23 TRP B C 1
ATOM 665 O O . TRP B 1 23 ? 4.91 6.195 2.545 1 98.19 23 TRP B O 1
ATOM 675 N N . TYR B 1 24 ? 4.094 6.703 0.452 1 97.69 24 TYR B N 1
ATOM 676 C CA . TYR B 1 24 ? 4.973 7.855 0.292 1 97.69 24 TYR B CA 1
ATOM 677 C C . TYR B 1 24 ? 4.168 9.125 0.049 1 97.69 24 TYR B C 1
ATOM 679 O O . TYR B 1 24 ? 3.172 9.109 -0.676 1 97.69 24 TYR B O 1
ATOM 687 N N . PHE B 1 25 ? 4.496 10 0.713 1 95.56 25 PHE B N 1
ATOM 688 C CA . PHE B 1 25 ? 4.074 11.375 0.457 1 95.56 25 PHE B CA 1
ATOM 689 C C . PHE B 1 25 ? 5.219 12.195 -0.12 1 95.56 25 PHE B C 1
ATOM 691 O O . PHE B 1 25 ? 6.262 12.344 0.516 1 95.56 25 PHE B O 1
ATOM 698 N N . GLU B 1 26 ? 4.898 12.555 -1.398 1 89.44 26 GLU B N 1
ATOM 699 C CA . GLU B 1 26 ? 5.996 13.125 -2.18 1 89.44 26 GLU B CA 1
ATOM 700 C C . GLU B 1 26 ? 7.16 12.141 -2.291 1 89.44 26 GLU B C 1
ATOM 702 O O . GLU B 1 26 ? 7 11.039 -2.818 1 89.44 26 GLU B O 1
ATOM 707 N N . SER B 1 27 ? 8.336 12.352 -1.828 1 91.81 27 SER B N 1
ATOM 708 C CA . SER B 1 27 ? 9.453 11.422 -1.977 1 91.81 27 SER B CA 1
ATOM 709 C C . SER B 1 27 ? 9.805 10.766 -0.645 1 91.81 27 SER B C 1
ATOM 711 O O . SER B 1 27 ? 10.773 10.008 -0.557 1 91.81 27 SER B O 1
ATOM 713 N N . GLU B 1 28 ? 9.008 11.031 0.259 1 96.12 28 GLU B N 1
ATOM 714 C CA . GLU B 1 28 ? 9.328 10.539 1.596 1 96.12 28 GLU B CA 1
ATOM 715 C C . GLU B 1 28 ? 8.32 9.484 2.049 1 96.12 28 GLU B C 1
ATOM 717 O O . GLU B 1 28 ? 7.109 9.672 1.92 1 96.12 28 GLU B O 1
ATOM 722 N N . GLU B 1 29 ? 8.93 8.43 2.625 1 97.5 29 GLU B N 1
ATOM 723 C CA . GLU B 1 29 ? 8.055 7.41 3.207 1 97.5 29 GLU B CA 1
ATOM 724 C C . GLU B 1 29 ? 7.398 7.918 4.488 1 97.5 29 GLU B C 1
ATOM 726 O O . GLU B 1 29 ? 8.078 8.438 5.379 1 97.5 29 GLU B O 1
ATOM 731 N N . PHE B 1 30 ? 5.992 7.691 4.629 1 97.81 30 PHE B N 1
ATOM 732 C CA . PHE B 1 30 ? 5.34 8.188 5.836 1 97.81 30 PHE B CA 1
ATOM 733 C C . PHE B 1 30 ? 4.621 7.055 6.566 1 97.81 30 PHE B C 1
ATOM 735 O O . PHE B 1 30 ? 4.18 7.227 7.703 1 97.81 30 PHE B O 1
ATOM 742 N N . TYR B 1 31 ? 4.547 5.898 5.945 1 98 31 TYR B N 1
ATOM 743 C CA . TYR B 1 31 ? 3.912 4.738 6.562 1 98 31 TYR B CA 1
ATOM 744 C C . TYR B 1 31 ? 4.473 3.443 5.992 1 98 31 TYR B C 1
ATOM 746 O O . TYR B 1 31 ? 4.691 3.332 4.785 1 98 31 TYR B O 1
ATOM 754 N N . ARG B 1 32 ? 4.695 2.471 6.875 1 98.19 32 ARG B N 1
ATOM 755 C CA . ARG B 1 32 ? 5.176 1.151 6.48 1 98.19 32 ARG B CA 1
ATOM 756 C C . ARG B 1 32 ? 4.441 0.052 7.242 1 98.19 32 ARG B C 1
ATOM 758 O O . ARG B 1 32 ? 4.379 0.079 8.477 1 98.19 32 ARG B O 1
ATOM 765 N N . TYR B 1 33 ? 3.896 -0.809 6.551 1 97.88 33 TYR B N 1
ATOM 766 C CA . TYR B 1 33 ? 3.271 -1.988 7.137 1 97.88 33 TYR B CA 1
ATOM 767 C C . TYR B 1 33 ? 4.094 -3.24 6.852 1 97.88 33 TYR B C 1
ATOM 769 O O . TYR B 1 33 ? 4.348 -3.574 5.691 1 97.88 33 TYR B O 1
ATOM 777 N N . VAL B 1 34 ? 4.48 -3.934 7.961 1 97.06 34 VAL B N 1
ATOM 778 C CA . VAL B 1 34 ? 5.211 -5.195 7.879 1 97.06 34 VAL B CA 1
ATOM 779 C C . VAL B 1 34 ? 4.52 -6.246 8.742 1 97.06 34 VAL B C 1
ATOM 781 O O . VAL B 1 34 ? 4.77 -6.332 9.945 1 97.06 34 VAL B O 1
ATOM 784 N N . PRO B 1 3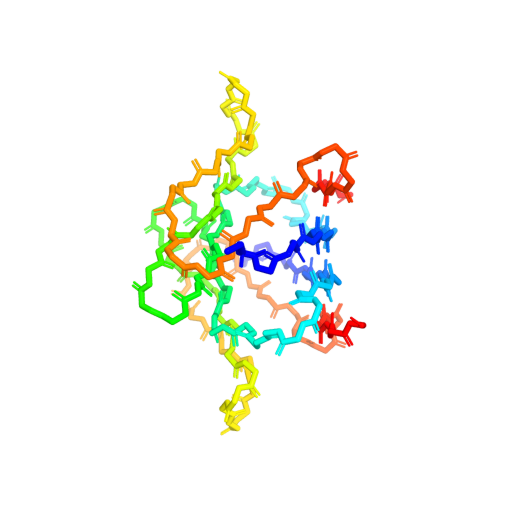5 ? 3.752 -7.117 8.039 1 95.69 35 PRO B N 1
ATOM 785 C CA . PRO B 1 35 ? 2.877 -8.016 8.797 1 95.69 35 PRO B CA 1
ATOM 786 C C . PRO B 1 35 ? 3.633 -8.844 9.836 1 95.69 35 PRO B C 1
ATOM 788 O O . PRO B 1 35 ? 3.084 -9.164 10.891 1 95.69 35 PRO B O 1
ATOM 791 N N . LYS B 1 36 ? 4.855 -9.133 9.609 1 94.06 36 LYS B N 1
ATOM 792 C CA . LYS B 1 36 ? 5.57 -10.062 10.484 1 94.06 36 LYS B CA 1
ATOM 793 C C . LYS B 1 36 ? 6.199 -9.328 11.664 1 94.06 36 LYS B C 1
ATOM 795 O O . LYS B 1 36 ? 6.719 -9.961 12.586 1 94.06 36 LYS B O 1
ATOM 800 N N . GLU B 1 37 ? 6.141 -8.047 11.68 1 95.38 37 GLU B N 1
ATOM 801 C CA . GLU B 1 37 ? 6.707 -7.27 12.773 1 95.38 37 GLU B CA 1
ATOM 802 C C . GLU B 1 37 ? 5.66 -6.969 13.844 1 95.38 37 GLU B C 1
ATOM 804 O O . GLU B 1 37 ? 4.461 -7.152 13.609 1 95.38 37 GLU B O 1
ATOM 809 N N . SER B 1 38 ? 6.191 -6.523 15.039 1 95.38 38 SER B N 1
ATOM 810 C CA . SER B 1 38 ? 5.344 -6.109 16.156 1 95.38 38 SER B CA 1
ATOM 811 C C . SER B 1 38 ? 5.84 -4.801 16.766 1 95.38 38 SER B C 1
ATOM 813 O O . SER B 1 38 ? 6.957 -4.734 17.281 1 95.38 38 SER B O 1
ATOM 815 N N . PRO B 1 39 ? 5.102 -3.725 16.641 1 94.88 39 PRO B N 1
ATOM 816 C CA . PRO B 1 39 ? 3.832 -3.662 15.922 1 94.88 39 PRO B CA 1
ATOM 817 C C . PRO B 1 39 ? 4.016 -3.715 14.406 1 94.88 39 PRO B C 1
ATOM 819 O O . PRO B 1 39 ? 5.082 -3.354 13.898 1 94.88 39 PRO B O 1
ATOM 822 N N . PRO B 1 40 ? 3.002 -4.148 13.641 1 96.06 40 PRO B N 1
ATOM 823 C CA . PRO B 1 40 ? 3.168 -4.309 12.195 1 96.06 40 PRO B CA 1
ATOM 824 C C . PRO B 1 40 ? 3.18 -2.975 11.453 1 96.06 40 PRO B C 1
ATOM 826 O O . PRO B 1 40 ? 3.662 -2.9 10.32 1 96.06 40 PRO B O 1
ATOM 829 N N . ALA B 1 41 ? 2.553 -1.919 12.039 1 95.88 41 ALA B N 1
ATOM 830 C CA . ALA B 1 41 ? 2.477 -0.615 11.383 1 95.88 41 ALA B CA 1
ATOM 831 C C . ALA B 1 41 ? 3.465 0.368 12.008 1 95.88 41 ALA B C 1
ATOM 833 O O . ALA B 1 41 ? 3.572 0.456 13.234 1 95.88 41 ALA B O 1
ATOM 834 N N . ARG B 1 42 ? 4.211 1.116 11.125 1 96.19 42 ARG B N 1
ATOM 835 C CA . ARG B 1 42 ? 5.094 2.197 11.555 1 96.19 42 ARG B CA 1
ATOM 836 C C . ARG B 1 42 ? 4.816 3.473 10.766 1 96.19 42 ARG B C 1
ATOM 838 O O . ARG B 1 42 ? 4.586 3.424 9.555 1 96.19 42 ARG B O 1
ATOM 845 N N . THR B 1 43 ? 4.746 4.559 11.492 1 97 43 THR B N 1
ATOM 846 C CA . THR B 1 43 ? 4.637 5.863 10.852 1 97 43 THR B CA 1
ATOM 847 C C . THR B 1 43 ? 5.953 6.633 10.953 1 97 43 THR B C 1
ATOM 849 O O . THR B 1 43 ? 6.711 6.445 11.906 1 97 43 THR B O 1
ATOM 852 N N . PHE B 1 44 ? 6.27 7.477 10.008 1 96.69 44 PHE B N 1
ATOM 853 C CA . PHE B 1 44 ? 7.461 8.32 9.961 1 96.69 44 PHE B CA 1
ATOM 854 C C . PHE B 1 44 ? 7.078 9.789 9.828 1 96.69 44 PHE B C 1
ATOM 856 O O . PHE B 1 44 ? 6.129 10.125 9.117 1 96.69 44 PHE B O 1
ATOM 863 N N . PRO B 1 45 ? 7.77 10.523 10.539 1 93.06 45 PRO B N 1
ATOM 864 C CA . PRO B 1 45 ? 7.449 11.945 10.438 1 93.06 45 PRO B CA 1
ATOM 865 C C . PRO B 1 45 ? 7.719 12.516 9.047 1 93.06 45 PRO B C 1
ATOM 867 O O . PRO B 1 45 ? 8.844 12.43 8.555 1 93.06 45 PRO B O 1
ATOM 870 N N . VAL B 1 46 ? 6.797 12.992 8.383 1 94.19 46 VAL B N 1
ATOM 871 C CA . VAL B 1 46 ? 6.875 13.688 7.102 1 94.19 46 VAL B CA 1
ATOM 872 C C . VAL B 1 46 ? 6.023 14.953 7.152 1 94.19 46 VAL B C 1
ATOM 874 O O . VAL B 1 46 ? 4.875 14.922 7.598 1 94.19 46 VAL B O 1
ATOM 877 N N . SER B 1 47 ? 6.633 15.984 6.695 1 91.69 47 SER B N 1
ATOM 878 C CA . SER B 1 47 ? 5.895 17.25 6.723 1 91.69 47 SER B CA 1
ATOM 879 C C . SER B 1 47 ? 4.645 17.172 5.852 1 91.69 47 SER B C 1
ATOM 881 O O . SER B 1 47 ? 4.699 16.688 4.723 1 91.69 47 SER B O 1
ATOM 883 N N . GLY B 1 48 ? 3.496 17.609 6.461 1 92.5 48 GLY B N 1
ATOM 884 C CA . GLY B 1 48 ? 2.297 17.781 5.656 1 92.5 48 GLY B CA 1
ATOM 885 C C . GLY B 1 48 ? 1.317 16.625 5.785 1 92.5 48 GLY B C 1
ATOM 886 O O . GLY B 1 48 ? 0.178 16.719 5.324 1 92.5 48 GLY B O 1
ATOM 887 N N . ILE B 1 49 ? 1.794 15.578 6.414 1 94.69 49 ILE B N 1
ATOM 888 C CA . ILE B 1 49 ? 0.874 14.453 6.477 1 94.69 49 ILE B CA 1
ATOM 889 C C . ILE B 1 49 ? 1.062 13.703 7.793 1 94.69 49 ILE B C 1
ATOM 891 O O . ILE B 1 49 ? 2.182 13.594 8.297 1 94.69 49 ILE B O 1
ATOM 895 N N . THR B 1 50 ? 0.018 13.266 8.383 1 93.94 50 THR B N 1
ATOM 896 C CA . THR B 1 50 ? 0.003 12.445 9.586 1 93.94 50 THR B CA 1
ATOM 897 C C . THR B 1 50 ? -1.006 11.305 9.453 1 93.94 50 THR B C 1
ATOM 899 O O . THR B 1 50 ? -2.143 11.523 9.023 1 93.94 50 THR B O 1
ATOM 902 N N . VAL B 1 51 ? -0.579 10.125 9.836 1 95.38 51 VAL B N 1
ATOM 903 C CA . VAL B 1 51 ? -1.457 8.977 9.672 1 95.38 51 VAL B CA 1
ATOM 904 C C . VAL B 1 51 ? -2.215 8.711 10.969 1 95.38 51 VAL B C 1
ATOM 906 O O . VAL B 1 51 ? -1.616 8.68 12.047 1 95.38 51 VAL B O 1
ATOM 909 N N . ASP B 1 52 ? -3.475 8.594 10.898 1 94.75 52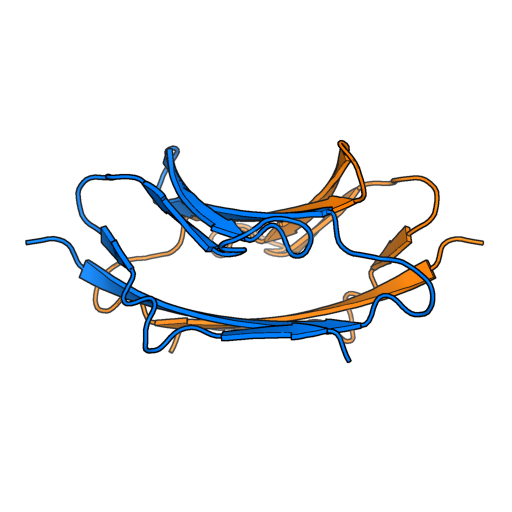 ASP B N 1
ATOM 910 C CA . ASP B 1 52 ? -4.281 8.078 11.992 1 94.75 52 ASP B CA 1
ATOM 911 C C . ASP B 1 52 ? -4.309 6.551 11.984 1 94.75 52 ASP B C 1
ATOM 913 O O . ASP B 1 52 ? -5.176 5.945 11.352 1 94.75 52 ASP B O 1
ATOM 917 N N . VAL B 1 53 ? -3.469 5.957 12.719 1 93.62 53 VAL B N 1
ATOM 918 C CA . VAL B 1 53 ? -3.256 4.516 12.695 1 93.62 53 VAL B CA 1
ATOM 919 C C . VAL B 1 53 ? -4.492 3.803 13.242 1 93.62 53 VAL B C 1
ATOM 921 O O . VAL B 1 53 ? -4.836 2.707 12.789 1 93.62 53 VAL B O 1
ATOM 924 N N . SER B 1 54 ? -5.176 4.457 14.164 1 93.25 54 SER B N 1
ATOM 925 C CA . SER B 1 54 ? -6.328 3.83 14.797 1 93.25 54 SER B CA 1
ATOM 926 C C . SER B 1 54 ? -7.477 3.654 13.805 1 93.25 54 SER B C 1
ATOM 928 O O . SER B 1 54 ? -8.383 2.852 14.039 1 93.25 54 SER B O 1
ATOM 930 N N . LYS B 1 55 ? -7.391 4.395 12.703 1 94.69 55 LYS B N 1
ATOM 931 C CA . LYS B 1 55 ? -8.43 4.32 11.68 1 94.69 55 LYS B CA 1
ATOM 932 C C . LYS B 1 55 ? -7.914 3.658 10.414 1 94.69 55 LYS B C 1
ATOM 934 O O . LYS B 1 55 ? -8.57 3.701 9.367 1 94.69 55 LYS B O 1
ATOM 939 N N . SER B 1 56 ? -6.785 3.088 10.516 1 95.12 56 SER B N 1
ATOM 940 C CA . SER B 1 56 ? -6.172 2.41 9.375 1 95.12 56 SER B CA 1
ATOM 941 C C . SER B 1 56 ? -6.164 0.899 9.578 1 95.12 56 SER B C 1
ATOM 943 O O . SER B 1 56 ? -6.129 0.415 10.711 1 95.12 56 SER B O 1
ATOM 945 N N . SER B 1 57 ? -6.312 0.189 8.438 1 94.94 57 SER B N 1
ATOM 946 C CA . SER B 1 57 ? -6.41 -1.263 8.547 1 94.94 57 SER B CA 1
ATOM 947 C C . SER B 1 57 ? -5.711 -1.955 7.383 1 94.94 57 SER B C 1
ATOM 949 O O . SER B 1 57 ? -5.777 -1.485 6.246 1 94.94 57 SER B O 1
ATOM 951 N N . PHE B 1 58 ? -4.973 -2.99 7.738 1 94.25 58 PHE B N 1
ATOM 952 C CA .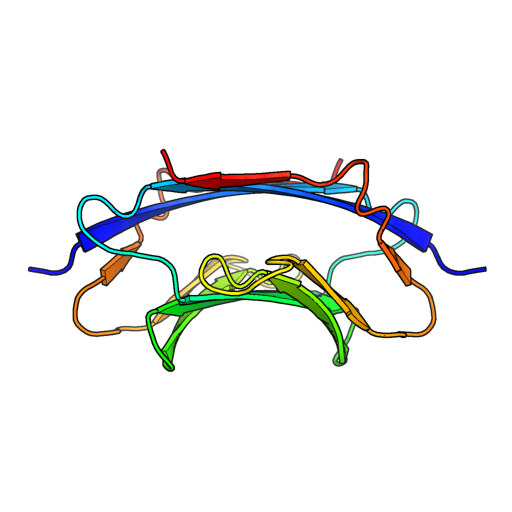 PHE B 1 58 ? -4.316 -3.855 6.762 1 94.25 58 PHE B CA 1
ATOM 953 C C . PHE B 1 58 ? -4.613 -5.32 7.059 1 94.25 58 PHE B C 1
ATOM 955 O O . PHE B 1 58 ? -4.391 -5.793 8.172 1 94.25 58 PHE B O 1
ATOM 962 N N . SER B 1 59 ? -5.168 -5.996 6.051 1 92.88 59 SER B N 1
ATOM 963 C CA . SER B 1 59 ? -5.523 -7.383 6.328 1 92.88 59 SER B CA 1
ATOM 964 C C . SER B 1 59 ? -5.293 -8.266 5.109 1 92.88 59 SER B C 1
ATOM 966 O O . SER B 1 59 ? -5.516 -7.84 3.975 1 92.88 59 SER B O 1
ATOM 968 N N . GLN B 1 60 ? -4.828 -9.5 5.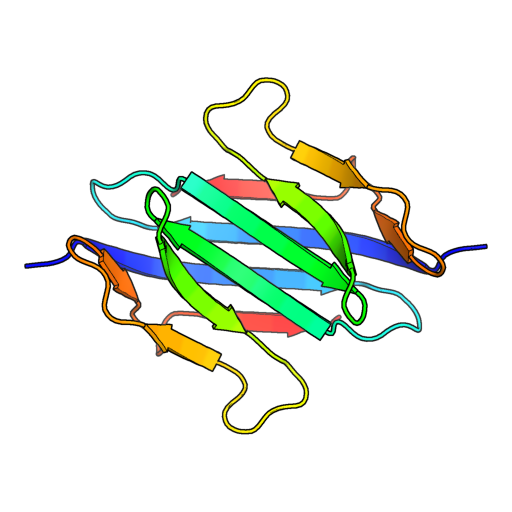469 1 90.88 60 GLN B N 1
ATOM 969 C CA . GLN B 1 60 ? -4.695 -10.531 4.445 1 90.88 60 GLN B CA 1
ATOM 970 C C . GLN B 1 60 ? -5.879 -11.5 4.477 1 90.88 60 GLN B C 1
ATOM 972 O O . GLN B 1 60 ? -6.309 -11.922 5.551 1 90.88 60 GLN B O 1
ATOM 977 N N . HIS B 1 61 ? -6.488 -11.75 3.258 1 80.81 61 HIS B N 1
ATOM 978 C CA . HIS B 1 61 ? -7.57 -12.727 3.197 1 80.81 61 HIS B CA 1
ATOM 979 C C . HIS B 1 61 ? -7.145 -13.969 2.43 1 80.81 61 HIS B C 1
ATOM 981 O O . HIS B 1 61 ? -6.297 -13.898 1.537 1 80.81 61 HIS B O 1
#

Organism: Anopheles sinensis (NCBI:txid74873)

Secondary structure (DSSP, 8-state):
-PEEEEEEEEEE-TT----EEEEEETTEEEEEE-TTSSSSEEE--BTTEEE-GGG-EEEE-/-PEEEEEEEEEE-TT----EEEEEETTEEEEEE-TTSSSSEEE--BTTEEE-GGG-EEEE-

Nearest PDB structures (foldseek):
  2jv2-assembly1_A  TM=2.044E-01  e=6.872E+00  Pyrococcus horikoshii
  3wkn-assembly4_P  TM=4.064E-01  e=6.779E+00  synthetic construct
  5lt3-assembly3_C  TM=2.403E-01  e=4.911E+00  Homo sapiens

Foldseek 3Di:
DAAEDAAEDEDEPDPDDDAKDWDDDPNDTAWMAGPVDVVRIDGDDDPRYDYDVVRYYYDYD/DAAEDAAEDEDEPDPDDDAKDFDDDPNDTAWMAGPVDVVRIDGDDDPRYDYDVVRYYYDYD